Protein AF-A0A5K1AII6-F1 (afdb_monomer_lite)

InterPro domains:
  IPR001148 Alpha carbonic anhydrase domain [PF00194] (12-68)
  IPR001148 Alpha carbonic anhydrase domain [PS51144] (1-71)
  IPR023561 Carbonic anhydrase, alpha-class [PTHR18952] (3-70)
  IPR036398 Alpha carbonic anhydrase domain superfamily [G3DSA:3.10.200.10] (1-71)
  IPR036398 Alpha carbonic anhydrase domain superfamily [SSF51069] (4-70)

Secondary structure (DSSP, 8-state):
------TTSTTSGGGHHHHSTTTTTHHHH-SS-S-----TTTSPP-GGG-S-------------B-SS-B-

pLDDT: mean 96.27, std 4.06, range [64.94, 98.25]

Organism: NCBI:txid210225

Radius of gyration: 17.96 Å; chains: 1; bounding box: 36×31×43 Å

Sequence (71 aa):
EVFEYEEGSPRGPQHWGELNFPNWTTCGQGMMQSPIDIESKDAIVAPELGPLKRNYKAARAILRNRRHDIS

Foldseek 3Di:
DLADPDPPDCRHQCNQLVSDPPPRVCSNPPPDDDDDDDDVVPDDDDCVVPDDDDDDDDDDDDWDDPVRDID

Structure (mmCIF, N/CA/C/O backbone):
data_AF-A0A5K1AII6-F1
#
_entry.id   AF-A0A5K1AII6-F1
#
loop_
_atom_site.group_PDB
_atom_site.id
_atom_site.type_symbol
_atom_site.label_atom_id
_atom_site.label_alt_id
_atom_site.label_comp_id
_atom_site.label_asym_id
_atom_site.label_entity_id
_atom_site.label_seq_id
_atom_site.pdbx_PDB_ins_code
_atom_site.Cartn_x
_atom_site.Cartn_y
_atom_site.Cartn_z
_atom_site.occupancy
_atom_site.B_iso_or_equiv
_atom_site.auth_seq_id
_atom_site.auth_comp_id
_atom_site.auth_asym_id
_atom_site.auth_atom_id
_atom_site.pdbx_PDB_model_num
ATOM 1 N N . GLU A 1 1 ? 1.481 3.275 -21.467 1.00 64.94 1 GLU A N 1
ATOM 2 C CA . GLU A 1 1 ? 1.625 3.683 -20.055 1.00 64.94 1 GLU A CA 1
ATOM 3 C C . GL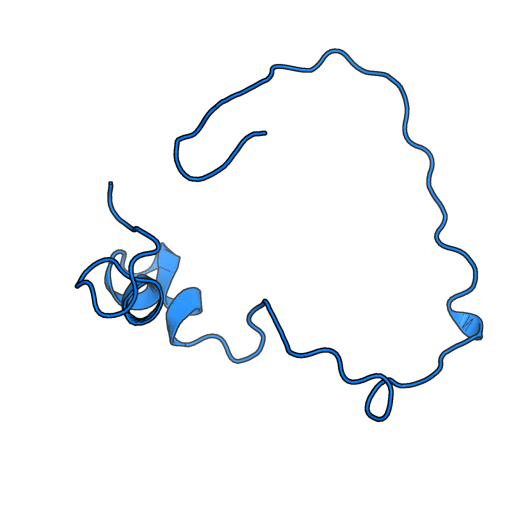U A 1 1 ? 3.041 3.404 -19.596 1.00 64.94 1 GLU A C 1
ATOM 5 O O . GLU A 1 1 ? 3.753 2.679 -20.282 1.00 64.94 1 GLU A O 1
ATOM 10 N N . VAL A 1 2 ? 3.471 4.043 -18.510 1.00 88.62 2 VAL A N 1
ATOM 11 C CA . VAL A 1 2 ? 4.824 3.847 -17.971 1.00 88.62 2 VAL A CA 1
ATOM 12 C C . VAL A 1 2 ? 4.874 2.611 -17.063 1.00 88.62 2 VAL A C 1
ATOM 14 O O . VAL A 1 2 ? 5.949 2.050 -16.934 1.00 88.62 2 VAL A O 1
ATOM 17 N N . PHE A 1 3 ? 3.730 2.137 -16.544 1.00 96.12 3 PHE A N 1
ATOM 18 C CA . PHE A 1 3 ? 3.581 0.960 -15.676 1.00 96.12 3 PHE A CA 1
ATOM 19 C C . PHE A 1 3 ? 2.330 0.140 -16.041 1.00 96.12 3 PHE A C 1
ATOM 21 O O . PHE A 1 3 ? 1.422 0.673 -16.682 1.00 96.12 3 PHE A O 1
ATOM 28 N N . GLU A 1 4 ? 2.278 -1.120 -15.605 1.00 95.75 4 GLU A N 1
ATOM 29 C CA . GLU A 1 4 ? 1.112 -2.011 -15.681 1.00 95.75 4 GLU A CA 1
ATOM 30 C C . GLU A 1 4 ? 1.129 -3.067 -14.560 1.00 95.75 4 GLU A C 1
ATOM 32 O O . GLU A 1 4 ? 2.034 -3.081 -13.726 1.00 95.75 4 GLU A O 1
ATOM 37 N N . TYR A 1 5 ? 0.109 -3.930 -14.524 1.00 96.69 5 TYR A N 1
ATOM 38 C CA . TYR A 1 5 ? -0.106 -4.912 -13.450 1.00 96.69 5 TYR A CA 1
ATOM 39 C C . TYR A 1 5 ? 0.191 -6.360 -13.853 1.00 96.69 5 TYR A C 1
ATOM 41 O O . TYR A 1 5 ? 0.073 -7.251 -13.018 1.00 96.69 5 TYR A O 1
ATOM 49 N N . GLU A 1 6 ? 0.553 -6.610 -15.112 1.00 97.12 6 GLU A N 1
ATOM 50 C CA . GLU A 1 6 ? 0.914 -7.954 -15.559 1.00 97.12 6 GLU A CA 1
ATOM 51 C C . GLU A 1 6 ? 2.228 -8.391 -14.898 1.00 97.12 6 GLU A C 1
ATOM 53 O O . GLU A 1 6 ? 3.261 -7.728 -15.024 1.00 97.12 6 GLU A O 1
ATOM 58 N N . GLU A 1 7 ? 2.181 -9.494 -14.153 1.00 95.19 7 GLU A N 1
ATOM 59 C CA . GLU A 1 7 ? 3.349 -10.030 -13.458 1.00 95.19 7 GLU A CA 1
ATOM 60 C C . GLU A 1 7 ? 4.410 -10.515 -14.451 1.00 95.19 7 GLU A C 1
ATOM 62 O O . GLU A 1 7 ? 4.107 -11.160 -15.452 1.00 95.19 7 GLU A O 1
ATOM 67 N N . GLY A 1 8 ? 5.679 -10.210 -14.168 1.00 93.50 8 GLY A N 1
ATOM 68 C CA . GLY A 1 8 ? 6.806 -10.612 -15.019 1.00 93.50 8 GLY A CA 1
ATOM 69 C C . GLY A 1 8 ? 6.988 -9.769 -16.286 1.00 93.50 8 GLY A C 1
ATOM 70 O O . GLY A 1 8 ? 7.985 -9.940 -16.989 1.00 93.50 8 GLY A O 1
ATOM 71 N N . SER A 1 9 ? 6.083 -8.829 -16.571 1.00 96.69 9 SER A N 1
ATOM 72 C CA . SER A 1 9 ? 6.296 -7.834 -17.619 1.00 96.69 9 SER A CA 1
ATOM 73 C C . SER A 1 9 ? 7.422 -6.859 -17.241 1.00 96.69 9 SER A C 1
ATOM 75 O O . SER A 1 9 ? 7.521 -6.477 -16.073 1.00 96.69 9 SER A O 1
ATOM 77 N N . PRO A 1 10 ? 8.192 -6.322 -18.213 1.00 96.56 10 PRO A N 1
ATOM 78 C CA . PRO A 1 10 ? 9.122 -5.212 -17.983 1.00 96.56 10 PRO A CA 1
ATOM 79 C C . PRO A 1 10 ? 8.487 -3.959 -17.362 1.00 96.56 10 PRO A C 1
ATOM 81 O O . PRO A 1 10 ? 9.204 -3.087 -16.884 1.00 96.56 10 PRO A O 1
ATOM 84 N N . ARG A 1 11 ? 7.154 -3.828 -17.403 1.00 96.38 11 ARG A N 1
ATOM 85 C CA . ARG A 1 11 ? 6.389 -2.739 -16.771 1.00 96.38 11 ARG A CA 1
ATOM 86 C C . ARG A 1 11 ? 5.551 -3.191 -15.577 1.00 96.38 11 ARG A C 1
ATOM 88 O O . ARG A 1 11 ? 4.804 -2.378 -15.027 1.00 96.38 11 ARG A O 1
ATOM 95 N N . GLY A 1 12 ? 5.667 -4.461 -15.204 1.00 97.25 12 GLY A N 1
ATOM 96 C CA . GLY A 1 12 ? 4.928 -5.070 -14.112 1.00 97.25 12 GLY A CA 1
ATOM 97 C C . GLY A 1 12 ? 5.353 -4.544 -12.737 1.00 97.25 12 GLY A C 1
ATOM 98 O O . GLY A 1 12 ? 6.381 -3.865 -12.618 1.00 97.25 12 GLY A O 1
ATOM 99 N N . PRO A 1 13 ? 4.589 -4.875 -11.681 1.00 97.56 13 PRO A N 1
ATOM 100 C CA . PRO A 1 13 ? 4.809 -4.372 -10.324 1.00 97.56 13 PRO A CA 1
ATOM 101 C C . PRO A 1 13 ? 6.229 -4.576 -9.791 1.00 97.56 13 PRO A C 1
ATOM 103 O O . PRO A 1 13 ? 6.755 -3.711 -9.094 1.00 97.56 13 PRO A O 1
ATOM 106 N N . GLN A 1 14 ? 6.881 -5.677 -10.178 1.00 97.19 14 GLN A N 1
ATOM 107 C CA . GLN A 1 14 ? 8.252 -6.007 -9.781 1.00 97.19 14 GLN A CA 1
ATOM 108 C C . GLN A 1 14 ? 9.282 -4.965 -10.252 1.00 97.19 14 GLN A C 1
ATOM 110 O O . GLN A 1 14 ? 10.335 -4.835 -9.636 1.00 97.19 14 GLN A O 1
ATOM 115 N N . HIS A 1 15 ? 8.971 -4.204 -11.308 1.00 97.25 15 HIS A N 1
ATOM 116 C CA . HIS A 1 15 ? 9.884 -3.255 -11.946 1.00 97.25 15 HIS A CA 1
ATOM 117 C C . HIS A 1 15 ? 9.505 -1.787 -11.735 1.00 97.25 15 HIS A C 1
ATOM 119 O O . HIS A 1 15 ? 10.249 -0.908 -12.161 1.00 97.25 15 HIS A O 1
ATOM 125 N N . TRP A 1 16 ? 8.388 -1.464 -11.069 1.00 97.69 16 TRP A N 1
ATOM 126 C CA . TRP A 1 16 ? 7.905 -0.076 -10.974 1.00 97.69 16 TRP A CA 1
ATOM 127 C C . TRP A 1 16 ? 8.943 0.914 -10.427 1.00 97.69 16 TRP A C 1
ATOM 129 O O . TRP A 1 16 ? 8.999 2.053 -10.893 1.00 97.69 16 TRP A O 1
ATOM 139 N N . GLY A 1 17 ? 9.806 0.476 -9.504 1.00 97.38 17 GLY A N 1
ATOM 140 C CA . GLY A 1 17 ? 10.886 1.304 -8.958 1.00 97.38 17 GLY A CA 1
ATOM 141 C C . GLY A 1 17 ? 11.970 1.708 -9.962 1.00 97.38 17 GLY A C 1
ATOM 142 O O . GLY A 1 17 ? 12.649 2.711 -9.757 1.00 97.38 17 GLY A O 1
ATOM 143 N N . GLU A 1 18 ? 12.107 0.969 -11.060 1.00 96.94 18 GLU A N 1
ATOM 144 C CA . GLU A 1 18 ? 13.129 1.161 -12.097 1.00 96.94 18 GLU A CA 1
ATOM 145 C C . GLU A 1 18 ? 12.612 2.020 -13.262 1.00 96.94 18 GLU A C 1
ATOM 147 O O . GLU A 1 18 ? 13.392 2.624 -13.996 1.00 96.94 18 GLU A O 1
ATOM 152 N N . LEU A 1 19 ? 11.287 2.114 -13.421 1.00 96.62 19 LEU A N 1
ATOM 153 C CA . LEU A 1 19 ? 10.642 2.751 -14.576 1.00 96.62 19 LEU A CA 1
ATOM 154 C C . LEU A 1 19 ? 10.759 4.280 -14.575 1.00 96.62 19 LEU A C 1
ATOM 156 O O . LEU A 1 19 ? 10.645 4.907 -15.629 1.00 96.62 19 LEU A O 1
ATOM 160 N N . ASN A 1 20 ? 10.952 4.895 -13.404 1.00 96.06 20 ASN A N 1
ATOM 161 C CA . ASN A 1 20 ? 11.037 6.347 -13.261 1.00 96.06 20 ASN A CA 1
ATOM 162 C C . ASN A 1 20 ? 11.959 6.739 -12.104 1.00 96.06 20 ASN A C 1
ATOM 164 O O . ASN A 1 20 ? 11.527 6.894 -10.957 1.00 96.06 20 ASN A O 1
ATOM 168 N N . PHE A 1 21 ? 13.234 6.947 -12.426 1.00 93.06 21 PHE A N 1
ATOM 169 C CA . PHE A 1 21 ? 14.189 7.507 -11.484 1.00 93.06 21 PHE A CA 1
ATOM 170 C C . PHE A 1 21 ? 14.123 9.045 -11.487 1.00 93.06 21 PHE A C 1
ATOM 172 O O . PHE A 1 21 ? 14.163 9.651 -12.561 1.00 93.06 21 PHE A O 1
ATOM 179 N N . PRO A 1 22 ? 14.077 9.706 -10.317 1.00 95.31 22 PRO A N 1
ATOM 180 C CA . PRO A 1 22 ? 14.100 9.144 -8.959 1.00 95.31 22 PRO A CA 1
ATOM 181 C C . PRO A 1 22 ? 12.706 8.962 -8.332 1.00 95.31 22 PRO A C 1
ATOM 183 O O . PRO A 1 22 ? 12.602 8.578 -7.170 1.00 95.31 22 PRO A O 1
ATOM 186 N N . ASN A 1 23 ? 11.633 9.299 -9.053 1.00 97.56 23 ASN A N 1
ATOM 187 C CA . ASN A 1 23 ? 10.322 9.529 -8.444 1.00 97.56 23 ASN A CA 1
ATOM 188 C C . ASN A 1 23 ? 9.653 8.255 -7.916 1.00 97.56 23 ASN A C 1
ATOM 190 O O . ASN A 1 23 ? 8.843 8.343 -6.996 1.00 97.56 23 ASN A O 1
ATOM 194 N N . TRP A 1 24 ? 9.938 7.094 -8.510 1.00 97.69 24 TRP A N 1
ATOM 195 C CA . TRP A 1 24 ? 9.266 5.830 -8.183 1.00 97.69 24 TRP A CA 1
ATOM 196 C C . TRP A 1 24 ? 10.163 4.830 -7.464 1.00 97.69 24 TRP A C 1
ATOM 198 O O . TRP A 1 24 ? 9.685 3.768 -7.087 1.00 97.69 24 TRP A O 1
ATOM 208 N N . THR A 1 25 ? 11.421 5.176 -7.186 1.00 97.81 25 THR A N 1
ATOM 209 C CA . THR A 1 25 ? 12.406 4.295 -6.535 1.00 97.81 25 THR A CA 1
ATOM 210 C C . THR A 1 25 ? 11.863 3.607 -5.271 1.00 97.81 25 THR A C 1
ATOM 212 O O . THR A 1 25 ? 12.150 2.436 -5.020 1.00 97.81 25 THR A O 1
ATOM 215 N N . THR A 1 26 ? 11.009 4.294 -4.503 1.00 98.25 26 THR A N 1
ATOM 216 C CA . THR A 1 26 ? 10.348 3.753 -3.304 1.00 98.25 26 THR A CA 1
ATOM 217 C C . THR A 1 26 ? 9.525 2.486 -3.571 1.00 98.25 26 THR A C 1
ATOM 219 O O . THR A 1 26 ? 9.454 1.638 -2.687 1.00 98.25 26 THR A O 1
ATOM 222 N N . CYS A 1 27 ? 8.963 2.304 -4.771 1.00 97.75 27 CYS A N 1
ATOM 223 C CA . CYS A 1 27 ? 8.206 1.103 -5.135 1.00 97.75 27 CYS A CA 1
ATOM 224 C C . CYS A 1 27 ? 9.066 -0.171 -5.127 1.00 97.75 27 CYS A C 1
ATOM 226 O O . CYS A 1 27 ? 8.538 -1.245 -4.874 1.00 97.75 27 CYS A O 1
ATOM 228 N N . GLY A 1 28 ? 10.373 -0.057 -5.393 1.00 97.00 28 GLY A N 1
ATOM 229 C CA . GLY A 1 28 ? 11.304 -1.193 -5.373 1.00 97.00 28 GLY A CA 1
ATOM 230 C C . GLY A 1 28 ? 12.198 -1.259 -4.131 1.00 97.00 28 GLY A C 1
ATOM 231 O O . GLY A 1 28 ? 12.674 -2.331 -3.778 1.00 97.00 28 GLY A O 1
ATOM 232 N N . GLN A 1 29 ? 12.447 -0.124 -3.467 1.00 97.62 29 GLN A N 1
ATOM 233 C CA . GLN A 1 29 ? 13.408 -0.030 -2.355 1.00 97.62 29 GLN A CA 1
ATOM 234 C C . GLN A 1 29 ? 12.771 0.281 -0.991 1.00 97.62 29 GLN A C 1
ATOM 236 O O . GLN A 1 29 ? 13.453 0.257 0.033 1.00 97.62 29 GLN A O 1
ATOM 241 N N . GLY A 1 30 ? 11.480 0.617 -0.948 1.00 97.75 30 GLY A N 1
ATOM 242 C CA . GLY A 1 30 ? 10.778 0.914 0.295 1.00 97.75 30 GLY A CA 1
ATOM 243 C C . GLY A 1 30 ? 10.579 -0.337 1.153 1.00 97.75 30 GLY A C 1
ATOM 244 O O . GLY A 1 30 ? 10.118 -1.362 0.670 1.00 97.75 30 GLY A O 1
ATOM 245 N N . MET A 1 31 ? 10.846 -0.231 2.457 1.00 98.25 31 MET A N 1
ATOM 246 C CA . MET A 1 31 ? 10.682 -1.344 3.413 1.00 98.25 31 MET A CA 1
ATOM 247 C C . MET A 1 31 ? 9.324 -1.346 4.135 1.00 98.25 31 MET A C 1
ATOM 249 O O . MET A 1 31 ? 9.060 -2.199 4.974 1.00 98.25 31 MET A O 1
ATOM 253 N N . MET A 1 32 ? 8.468 -0.368 3.831 1.00 97.88 32 MET A N 1
ATOM 254 C CA . MET A 1 32 ? 7.129 -0.195 4.409 1.00 97.88 32 MET A CA 1
ATOM 255 C C . MET A 1 32 ? 6.108 0.023 3.284 1.00 97.88 32 MET A C 1
ATOM 257 O O . MET A 1 32 ? 5.438 1.052 3.229 1.00 97.88 32 MET A O 1
ATOM 261 N N . GLN A 1 33 ? 6.087 -0.884 2.304 1.00 98.12 33 GLN A N 1
ATOM 262 C CA . GLN A 1 33 ? 5.150 -0.837 1.177 1.00 98.12 33 GLN A CA 1
ATOM 263 C C . GLN A 1 33 ? 3.827 -1.536 1.512 1.00 98.12 33 GLN A C 1
ATOM 265 O O . GLN A 1 33 ? 3.693 -2.222 2.521 1.00 98.12 33 GLN A O 1
ATOM 270 N N . SER A 1 34 ? 2.827 -1.318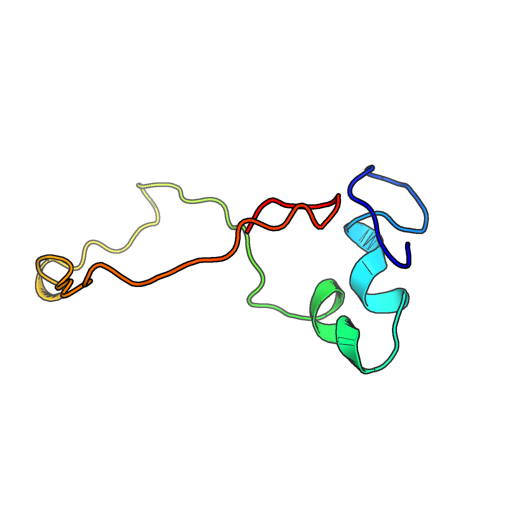 0.665 1.00 97.50 34 SER A N 1
ATOM 271 C CA . SER A 1 34 ? 1.514 -1.962 0.723 1.00 97.50 34 SER A CA 1
ATOM 272 C C . SER A 1 34 ? 1.179 -2.560 -0.651 1.00 97.50 34 SER A C 1
ATOM 27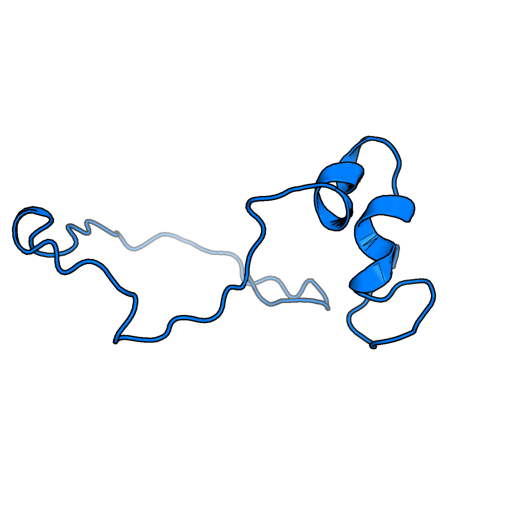4 O O . SER A 1 34 ? 1.706 -2.061 -1.648 1.00 97.50 34 SER A O 1
ATOM 276 N N . PRO A 1 35 ? 0.285 -3.564 -0.741 1.00 97.31 35 PRO A N 1
ATOM 277 C CA . PRO A 1 35 ? -0.426 -4.220 0.363 1.00 97.31 35 PRO A CA 1
ATOM 278 C C . PRO A 1 35 ? 0.493 -5.098 1.230 1.00 97.31 35 PRO A C 1
ATOM 280 O O . PRO A 1 35 ? 1.614 -5.410 0.839 1.00 97.31 35 PRO A O 1
ATOM 283 N N . ILE A 1 36 ? 0.004 -5.473 2.413 1.00 97.44 36 ILE A N 1
ATOM 284 C CA . ILE A 1 36 ? 0.633 -6.460 3.299 1.00 97.44 36 ILE A CA 1
ATOM 285 C C . ILE A 1 36 ? -0.359 -7.583 3.583 1.00 97.44 36 ILE A C 1
ATOM 287 O O . ILE A 1 36 ? -1.571 -7.380 3.475 1.00 97.44 36 ILE A O 1
ATOM 291 N N . ASP A 1 37 ? 0.160 -8.742 3.971 1.00 97.25 37 ASP A N 1
ATOM 292 C CA . ASP A 1 37 ? -0.674 -9.800 4.521 1.00 97.25 37 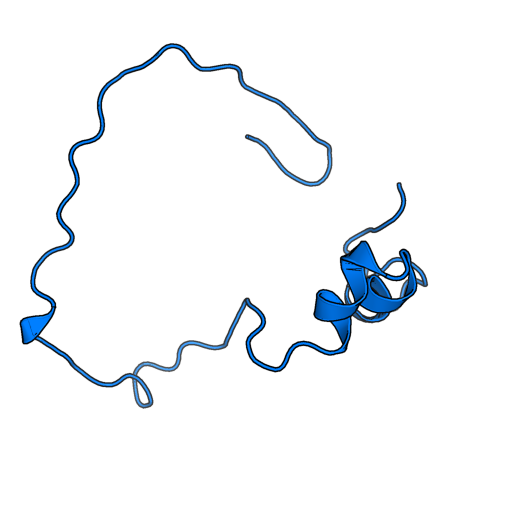ASP A CA 1
ATOM 293 C C . ASP A 1 37 ? -1.145 -9.416 5.933 1.00 97.25 37 ASP A C 1
ATOM 295 O O . ASP A 1 37 ? -0.364 -8.915 6.746 1.00 97.25 37 ASP A O 1
ATOM 299 N N . ILE A 1 38 ? -2.437 -9.597 6.207 1.00 96.50 38 ILE A N 1
ATOM 300 C CA . ILE A 1 38 ? -3.058 -9.255 7.491 1.00 96.50 38 ILE A CA 1
ATOM 301 C C . ILE A 1 38 ? -3.546 -10.549 8.131 1.00 96.50 38 ILE A C 1
ATOM 303 O O . ILE A 1 38 ? -4.711 -10.935 8.005 1.00 96.50 38 ILE A O 1
ATOM 307 N N . GLU A 1 39 ? -2.656 -11.206 8.868 1.00 96.88 39 GLU A N 1
ATOM 308 C CA . GLU A 1 39 ? -2.998 -12.385 9.655 1.00 96.88 39 GLU A CA 1
ATOM 309 C C . GLU A 1 39 ? -3.477 -11.958 11.050 1.00 96.88 39 GLU A C 1
ATOM 311 O O . GLU A 1 39 ? -2.747 -11.341 11.826 1.00 96.88 39 GLU A O 1
ATOM 316 N N . SER A 1 40 ? -4.720 -12.297 11.416 1.00 94.94 40 SER A N 1
ATOM 317 C CA . SER A 1 40 ? -5.312 -11.844 12.690 1.00 94.94 40 SER A CA 1
ATOM 318 C C . SER A 1 40 ? -4.538 -12.298 13.933 1.00 94.94 40 SER A C 1
ATOM 320 O O . SER A 1 40 ? -4.641 -11.654 14.971 1.00 94.94 40 SER A O 1
ATOM 322 N N . LYS A 1 41 ? -3.769 -13.390 13.834 1.00 96.12 41 LYS A N 1
ATOM 323 C CA . LYS A 1 41 ? -2.900 -13.898 14.909 1.00 96.12 41 LYS A CA 1
ATOM 324 C C . LYS A 1 41 ? -1.695 -12.985 15.198 1.00 96.12 41 LYS A C 1
ATOM 326 O O . LYS A 1 41 ? -1.214 -12.993 16.325 1.00 96.12 41 LYS A O 1
ATOM 331 N N . ASP A 1 42 ? -1.247 -12.209 14.208 1.00 96.31 42 ASP A N 1
ATOM 332 C CA . ASP A 1 42 ? -0.075 -11.326 14.302 1.00 96.31 42 ASP A CA 1
ATOM 333 C C . ASP A 1 42 ? -0.477 -9.867 14.569 1.00 96.31 42 ASP A C 1
ATOM 335 O O . ASP A 1 42 ? 0.360 -9.010 14.860 1.00 96.31 42 ASP A O 1
ATOM 339 N N . ALA A 1 43 ? -1.776 -9.572 14.496 1.00 95.56 43 ALA A N 1
ATOM 340 C CA . ALA A 1 43 ? -2.313 -8.262 14.808 1.00 95.56 43 ALA A CA 1
ATOM 341 C C . ALA A 1 43 ? -2.262 -7.986 16.319 1.00 95.56 43 ALA A C 1
ATOM 343 O O . ALA A 1 43 ? -2.702 -8.786 17.147 1.00 95.56 43 ALA A O 1
ATOM 344 N N . ILE A 1 44 ? -1.793 -6.794 16.684 1.00 97.31 44 ILE A N 1
ATOM 345 C CA . ILE A 1 44 ? -1.848 -6.311 18.064 1.00 97.31 44 ILE A CA 1
ATOM 346 C C . ILE A 1 44 ? -3.259 -5.785 18.335 1.00 97.31 44 ILE A C 1
ATOM 348 O O . ILE A 1 44 ? -3.722 -4.843 17.688 1.00 97.31 44 ILE A O 1
ATOM 352 N N . VAL A 1 45 ? -3.949 -6.385 19.306 1.00 96.00 45 VAL A N 1
ATOM 353 C CA . VAL A 1 45 ? -5.267 -5.915 19.748 1.00 96.00 45 VAL A CA 1
ATOM 354 C C . VAL A 1 45 ? -5.089 -4.653 20.591 1.00 96.00 45 VAL A C 1
ATOM 356 O O . VAL A 1 45 ? -4.505 -4.708 21.669 1.00 96.00 45 VAL A O 1
ATOM 359 N N . ALA A 1 46 ? -5.629 -3.536 20.102 1.00 96.75 46 ALA A N 1
ATOM 360 C CA . ALA A 1 46 ? -5.510 -2.214 20.718 1.00 96.75 46 ALA A CA 1
ATOM 361 C C . ALA A 1 46 ? -6.904 -1.583 20.951 1.00 96.75 46 ALA A C 1
ATOM 363 O O . ALA A 1 46 ? -7.353 -0.752 20.152 1.00 96.75 46 ALA A O 1
ATOM 364 N N . PRO A 1 47 ? -7.650 -1.996 22.002 1.00 96.44 47 PRO A N 1
ATOM 365 C CA . PRO A 1 47 ? -9.001 -1.495 22.279 1.00 96.44 47 PRO A CA 1
ATOM 366 C C . PRO A 1 47 ? -9.059 0.021 22.520 1.00 96.44 47 PRO A C 1
ATOM 368 O O . PRO A 1 47 ? -10.088 0.653 22.278 1.00 96.44 47 PRO A O 1
ATOM 371 N N . GLU A 1 48 ? -7.954 0.616 22.969 1.00 97.62 48 GLU A N 1
ATO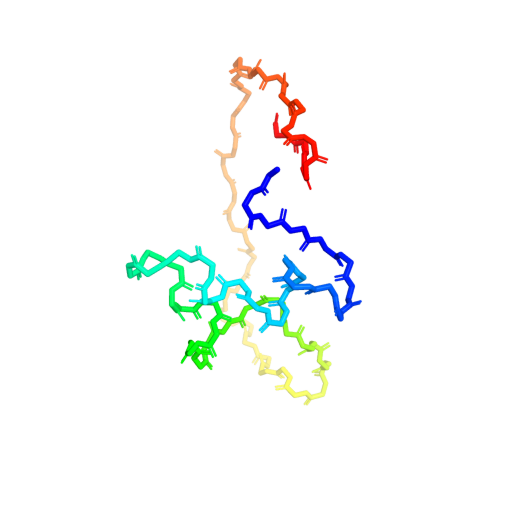M 372 C CA . GLU A 1 48 ? -7.788 2.049 23.212 1.00 97.62 48 GLU A CA 1
ATOM 373 C C . GLU A 1 48 ? -7.907 2.906 21.946 1.00 97.62 48 GLU A C 1
ATOM 375 O O . GLU A 1 48 ? -8.210 4.096 22.049 1.00 97.62 48 GLU A O 1
ATOM 380 N N . LEU A 1 49 ? -7.737 2.316 20.754 1.00 97.12 49 LEU A N 1
ATOM 381 C CA . LEU A 1 49 ? -7.976 3.007 19.483 1.00 97.12 49 LEU A CA 1
ATOM 382 C C . LEU A 1 49 ? -9.446 3.430 19.330 1.00 97.12 49 LEU A C 1
ATOM 384 O O . LEU A 1 49 ? -9.742 4.421 18.659 1.00 97.12 49 LEU A O 1
ATOM 388 N N . GLY A 1 50 ? -10.363 2.707 19.982 1.00 96.88 50 GLY A N 1
ATOM 389 C CA . GLY A 1 50 ? -11.793 2.984 19.962 1.00 96.88 50 GLY A CA 1
ATOM 390 C C . GLY A 1 50 ? -12.421 2.927 18.559 1.00 96.88 50 GLY A C 1
ATOM 391 O O . GLY A 1 50 ? -11.826 2.433 17.600 1.00 96.88 50 GLY A O 1
ATOM 392 N N . PRO A 1 51 ? -13.665 3.413 18.409 1.00 97.44 51 PRO A N 1
ATOM 393 C CA . PRO A 1 51 ? -14.342 3.439 17.116 1.00 97.44 51 PRO A CA 1
ATOM 394 C C . PRO A 1 51 ? -13.723 4.453 16.143 1.00 97.44 51 PRO A C 1
ATOM 396 O O . PRO A 1 51 ? -13.417 5.587 16.521 1.00 97.44 51 PRO A O 1
ATOM 399 N N . LEU A 1 52 ? -13.662 4.099 14.854 1.00 97.62 52 LEU A N 1
ATOM 400 C CA . LEU A 1 52 ? -13.248 5.018 13.790 1.00 97.62 52 LEU A CA 1
ATOM 401 C C . LEU A 1 52 ? -14.212 6.217 13.685 1.00 97.62 52 LEU A C 1
ATOM 403 O O . LEU A 1 52 ? -15.357 6.090 13.233 1.00 97.62 52 LEU A O 1
ATOM 407 N N . LYS A 1 53 ? -13.731 7.406 14.059 1.00 97.75 53 LYS A N 1
ATOM 408 C CA . LYS A 1 53 ? -14.486 8.664 13.968 1.00 97.75 53 LYS A CA 1
ATOM 409 C C . LYS A 1 53 ? -14.482 9.185 12.530 1.00 97.75 53 LYS A C 1
ATOM 411 O O . LYS A 1 53 ? -13.426 9.428 11.955 1.00 97.75 53 LYS A O 1
ATOM 416 N N . ARG A 1 54 ? -15.669 9.387 11.952 1.00 97.69 54 ARG A N 1
ATOM 417 C CA . ARG A 1 54 ? -15.866 9.865 10.571 1.00 97.69 54 ARG A CA 1
ATOM 418 C C . ARG A 1 54 ? -16.855 11.027 10.568 1.00 97.69 54 ARG A C 1
ATOM 420 O O . ARG A 1 54 ? -17.839 10.987 11.296 1.00 97.69 54 ARG A O 1
ATOM 427 N N . ASN A 1 55 ? -16.614 12.035 9.734 1.00 97.81 55 ASN A N 1
ATOM 428 C CA . ASN A 1 55 ? -17.507 13.187 9.551 1.00 97.81 55 ASN A CA 1
ATOM 429 C C . ASN A 1 55 ? -17.551 13.595 8.069 1.00 97.81 55 ASN A C 1
ATOM 431 O O . ASN A 1 55 ? -17.221 14.722 7.701 1.00 97.81 55 ASN A O 1
ATOM 435 N N . TYR A 1 56 ? -17.867 12.630 7.203 1.00 97.75 56 TYR A N 1
ATOM 436 C CA . TYR A 1 56 ? -17.991 12.878 5.769 1.00 97.75 56 TYR A CA 1
ATOM 437 C C . TYR A 1 56 ? -19.252 13.689 5.466 1.00 97.75 56 TYR A C 1
ATOM 439 O O . TYR A 1 56 ? -20.283 13.530 6.118 1.00 97.75 56 TYR A O 1
ATOM 447 N N . LYS A 1 57 ? -19.175 14.545 4.447 1.00 98.12 57 LYS A N 1
ATOM 448 C CA . LYS A 1 57 ? -20.296 15.350 3.956 1.00 98.12 57 LYS A CA 1
ATOM 449 C C . LYS A 1 57 ? -20.450 15.138 2.460 1.00 98.12 57 LYS A C 1
ATOM 451 O O . LYS A 1 57 ? -19.459 14.931 1.763 1.00 98.12 57 LYS A O 1
ATOM 456 N N . ALA A 1 58 ? -21.686 15.212 1.975 1.00 98.12 58 ALA A N 1
ATOM 457 C CA . ALA A 1 58 ? -21.943 15.189 0.544 1.00 98.12 58 ALA A CA 1
ATOM 458 C C . ALA A 1 58 ? -21.237 16.370 -0.141 1.00 98.12 58 ALA A C 1
ATOM 460 O O . ALA A 1 58 ? -21.257 17.497 0.356 1.00 98.12 58 ALA A O 1
ATOM 461 N N . ALA A 1 59 ? -20.627 16.099 -1.289 1.00 97.62 59 ALA A N 1
ATOM 462 C CA . ALA A 1 59 ? -19.960 17.086 -2.122 1.00 97.62 59 ALA A CA 1
ATOM 463 C C . ALA A 1 59 ? -20.133 16.703 -3.596 1.00 97.62 59 ALA A C 1
ATOM 465 O O . ALA A 1 59 ? -20.341 15.534 -3.924 1.00 97.62 59 ALA A O 1
ATOM 466 N N . ARG A 1 60 ? -20.045 17.687 -4.496 1.00 98.12 60 ARG A N 1
ATOM 467 C CA . ARG A 1 60 ? -19.996 17.414 -5.937 1.00 98.12 60 ARG A CA 1
ATOM 468 C C . ARG A 1 60 ? -18.691 16.680 -6.254 1.00 98.12 60 ARG A C 1
ATOM 470 O O . ARG A 1 60 ? -17.625 17.165 -5.888 1.00 98.12 60 ARG A O 1
ATOM 477 N N . ALA A 1 61 ? -18.786 15.566 -6.969 1.00 97.50 61 ALA A N 1
ATOM 478 C CA . ALA A 1 61 ? -17.642 14.770 -7.401 1.00 97.50 61 ALA A CA 1
ATOM 479 C C . ALA A 1 61 ? -17.626 14.608 -8.928 1.00 97.50 61 ALA A C 1
ATOM 481 O O . ALA A 1 61 ? -18.648 14.797 -9.592 1.00 97.50 61 ALA A O 1
ATOM 482 N N . ILE A 1 62 ? -16.456 14.274 -9.475 1.00 97.88 62 ILE A N 1
ATOM 483 C CA . ILE A 1 62 ? -16.260 13.938 -10.888 1.00 97.88 62 ILE A CA 1
ATOM 484 C C . ILE A 1 62 ? -15.757 12.503 -10.934 1.00 97.88 62 ILE A C 1
ATOM 486 O O . ILE A 1 62 ? -14.667 12.245 -10.435 1.00 97.88 62 ILE A O 1
ATOM 490 N N . LEU A 1 63 ? -16.523 11.616 -11.568 1.00 97.88 63 LEU A N 1
ATOM 491 C CA . LEU A 1 63 ? -16.096 10.246 -11.821 1.00 97.88 63 LEU A CA 1
ATOM 492 C C . LEU A 1 63 ? -15.070 10.224 -12.958 1.00 97.88 63 LEU A C 1
ATOM 494 O O . LEU A 1 63 ? -15.314 10.782 -14.033 1.00 97.88 63 LEU A O 1
ATOM 498 N N . ARG A 1 64 ? -13.929 9.578 -12.736 1.00 98.12 64 ARG A N 1
ATOM 499 C CA . ARG A 1 64 ? -12.840 9.452 -13.705 1.00 98.12 64 ARG A CA 1
ATOM 500 C C . ARG A 1 64 ? -12.432 7.997 -13.855 1.00 98.12 64 ARG A C 1
ATOM 502 O O . ARG A 1 64 ? -12.171 7.308 -12.877 1.00 98.12 64 ARG A O 1
ATOM 509 N N . ASN A 1 65 ? -12.308 7.564 -15.105 1.00 97.31 65 ASN A N 1
ATOM 510 C CA . ASN A 1 65 ? -11.640 6.318 -15.449 1.00 97.31 65 ASN A CA 1
ATOM 511 C C . ASN A 1 65 ? -10.203 6.634 -15.876 1.00 97.31 65 ASN A C 1
ATOM 513 O O . ASN A 1 65 ? -9.997 7.288 -16.902 1.00 97.31 65 ASN A O 1
ATOM 517 N N . ARG A 1 66 ? -9.221 6.188 -15.088 1.00 94.69 66 ARG A N 1
ATOM 518 C CA . ARG A 1 66 ? -7.790 6.385 -15.373 1.00 94.69 66 ARG A CA 1
ATOM 519 C C . ARG A 1 66 ? -7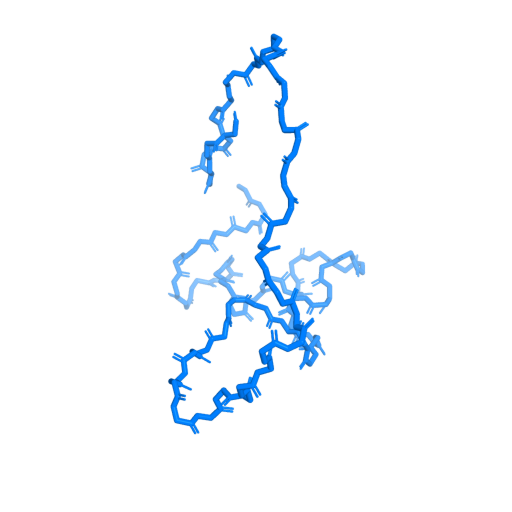.133 5.153 -15.994 1.00 94.69 66 ARG A C 1
ATOM 521 O O . ARG A 1 66 ? -5.918 5.130 -16.129 1.00 94.69 66 ARG A O 1
ATOM 528 N N . ARG A 1 67 ? -7.931 4.172 -16.430 1.00 93.19 67 ARG A N 1
ATOM 529 C CA . ARG A 1 67 ? -7.557 2.853 -16.978 1.00 93.19 67 ARG A CA 1
ATOM 530 C C . ARG A 1 67 ? -7.062 1.855 -15.940 1.00 93.19 67 ARG A C 1
ATOM 532 O O . ARG A 1 67 ? -7.526 0.724 -15.955 1.00 93.19 67 ARG A O 1
ATOM 539 N N . HIS A 1 68 ? -6.177 2.269 -15.040 1.00 94.12 68 HIS A N 1
ATOM 540 C CA . HIS A 1 68 ? -5.686 1.428 -13.942 1.00 94.12 68 HIS A CA 1
ATOM 541 C C . HIS A 1 68 ? -6.572 1.485 -12.689 1.00 94.12 68 HIS A C 1
ATOM 543 O O . HIS A 1 68 ? -6.472 0.607 -11.838 1.00 94.12 68 HIS A O 1
ATOM 549 N N . ASP A 1 69 ? -7.450 2.487 -12.576 1.00 95.69 69 ASP A N 1
ATOM 550 C CA . ASP A 1 69 ? -8.455 2.584 -11.518 1.00 95.69 69 ASP A CA 1
ATOM 551 C C . ASP A 1 69 ? -9.638 3.501 -11.898 1.00 95.69 69 ASP A C 1
ATOM 553 O O . ASP A 1 69 ? -9.649 4.159 -12.949 1.00 95.69 69 ASP A O 1
ATOM 557 N N . ILE A 1 70 ? -10.643 3.531 -11.017 1.00 97.44 70 ILE A N 1
ATOM 558 C CA . ILE A 1 70 ? -11.803 4.425 -11.069 1.00 97.44 70 ILE A CA 1
ATOM 559 C C . ILE A 1 70 ? -11.789 5.302 -9.815 1.00 97.44 70 ILE A C 1
ATOM 561 O O . ILE A 1 70 ? -11.753 4.777 -8.702 1.00 97.44 70 ILE A O 1
ATOM 565 N N . SER A 1 71 ? -11.847 6.621 -9.996 1.00 93.88 71 SER A N 1
ATOM 566 C CA . SER A 1 71 ? -11.805 7.617 -8.913 1.00 93.88 71 SER A CA 1
ATOM 567 C C . SER A 1 71 ? -12.959 8.601 -8.986 1.00 93.88 71 SER A C 1
ATOM 569 O O . SER A 1 71 ? -13.279 8.993 -10.133 1.00 93.88 71 SER A O 1
#